Protein AF-A0A7G2JWM3-F1 (afdb_monomer)

Foldseek 3Di:
DAPPVVVVVDPDAAPPQDPNHGQPDPQAPPRHPPHDPPNGGACVVDPVRDDDDDDDDDDDDPDDADPVRNDDDDDDDDPQADDPNPPSVVPD

pLDDT: mean 92.85, std 6.04, range [63.59, 98.69]

Mean predicted aligned error: 5.72 Å

Structure (mmCIF, N/CA/C/O backbone):
data_AF-A0A7G2JWM3-F1
#
_entry.id   AF-A0A7G2JWM3-F1
#
loop_
_atom_site.group_PDB
_atom_site.id
_atom_site.type_symbol
_atom_site.label_atom_id
_atom_site.label_alt_id
_atom_site.label_comp_id
_atom_site.label_asym_id
_atom_site.label_entity_id
_atom_site.label_seq_id
_atom_site.pdbx_PDB_ins_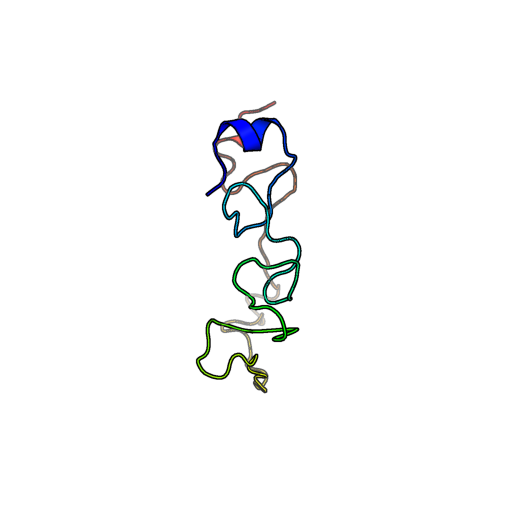code
_atom_site.Cartn_x
_atom_site.Cartn_y
_atom_site.Cartn_z
_atom_site.occupancy
_atom_site.B_iso_or_equiv
_atom_site.auth_seq_id
_atom_site.auth_comp_id
_atom_site.auth_asym_id
_atom_site.auth_atom_id
_atom_site.pdbx_PDB_model_num
ATOM 1 N N . MET A 1 1 ? -5.183 11.550 17.815 1.00 63.59 1 MET A N 1
ATOM 2 C CA . MET A 1 1 ? -3.825 11.001 17.585 1.00 63.59 1 MET A CA 1
ATOM 3 C C . MET A 1 1 ? -3.362 10.366 18.884 1.00 63.59 1 MET A C 1
ATOM 5 O O . MET A 1 1 ? -3.742 10.875 19.934 1.00 63.59 1 MET A O 1
ATOM 9 N N . ALA A 1 2 ? -2.636 9.247 18.835 1.00 78.25 2 ALA A N 1
ATOM 10 C CA . ALA A 1 2 ? -2.154 8.615 20.061 1.00 78.25 2 ALA A CA 1
ATOM 11 C C . ALA A 1 2 ? -1.081 9.501 20.729 1.00 78.25 2 ALA A C 1
ATOM 13 O O . ALA A 1 2 ? -0.300 10.128 20.008 1.00 78.25 2 ALA A O 1
ATOM 14 N N . PRO A 1 3 ? -1.017 9.569 22.071 1.00 84.19 3 PRO A N 1
ATOM 15 C CA . PRO A 1 3 ? 0.090 10.223 22.765 1.00 84.19 3 PRO A CA 1
ATOM 16 C C . PRO A 1 3 ? 1.436 9.580 22.404 1.00 84.19 3 PRO A C 1
ATOM 18 O O . PRO A 1 3 ? 1.506 8.362 22.245 1.00 84.19 3 PRO A O 1
ATOM 21 N N . PHE A 1 4 ? 2.507 10.377 22.328 1.00 82.12 4 PHE A N 1
ATOM 22 C CA . PHE A 1 4 ? 3.842 9.909 21.925 1.00 82.12 4 PHE A CA 1
ATOM 23 C C . PHE A 1 4 ? 4.327 8.693 22.738 1.00 82.12 4 PHE A C 1
ATOM 25 O O . PHE A 1 4 ? 4.717 7.674 22.174 1.00 82.12 4 PHE A O 1
ATOM 32 N N . GLU A 1 5 ? 4.169 8.751 24.062 1.00 84.94 5 GLU A N 1
ATOM 33 C CA . GLU A 1 5 ? 4.516 7.673 25.003 1.00 84.94 5 GLU A CA 1
ATOM 34 C C . GLU A 1 5 ? 3.844 6.328 24.695 1.00 84.94 5 GLU A C 1
ATOM 36 O O . GLU A 1 5 ? 4.365 5.258 25.015 1.00 84.94 5 GLU A O 1
ATOM 41 N N . MET A 1 6 ? 2.671 6.357 24.064 1.00 83.31 6 MET A N 1
ATOM 42 C CA . MET A 1 6 ? 1.933 5.148 23.720 1.00 83.31 6 MET A CA 1
ATOM 43 C C . MET A 1 6 ? 2.626 4.367 22.595 1.00 83.31 6 MET A C 1
ATOM 45 O O . MET A 1 6 ? 2.596 3.135 22.600 1.00 83.31 6 MET A O 1
ATOM 49 N N . TYR A 1 7 ? 3.313 5.056 21.678 1.00 79.38 7 TYR A N 1
ATOM 50 C CA . TYR A 1 7 ? 4.067 4.418 20.596 1.00 79.38 7 TYR A CA 1
ATOM 51 C C . TYR A 1 7 ? 5.297 3.654 21.098 1.00 79.38 7 TYR A C 1
ATOM 53 O O . TYR A 1 7 ? 5.710 2.698 20.452 1.00 79.38 7 TYR A O 1
ATOM 61 N N . HIS A 1 8 ? 5.843 4.004 22.266 1.00 84.56 8 HIS A N 1
ATOM 62 C CA . HIS A 1 8 ? 6.931 3.241 22.887 1.00 84.56 8 HIS A CA 1
ATOM 63 C C . HIS A 1 8 ? 6.463 1.926 23.529 1.00 84.56 8 HIS A C 1
ATOM 65 O O . HIS A 1 8 ? 7.270 1.021 23.736 1.00 84.56 8 HIS A O 1
ATOM 71 N N . LYS A 1 9 ? 5.167 1.803 23.847 1.00 86.94 9 LYS A N 1
ATOM 72 C CA . LYS A 1 9 ? 4.583 0.614 24.494 1.00 86.94 9 LYS A CA 1
ATOM 73 C C . LYS A 1 9 ? 3.909 -0.334 23.502 1.00 86.94 9 LYS A C 1
ATOM 75 O O . LYS A 1 9 ? 3.797 -1.526 23.776 1.00 86.94 9 LYS A O 1
ATOM 80 N N . ALA A 1 10 ? 3.449 0.187 22.367 1.00 84.69 10 ALA A N 1
ATOM 81 C CA . ALA A 1 10 ? 2.742 -0.569 21.342 1.00 84.69 10 ALA A CA 1
ATOM 82 C C . ALA A 1 10 ? 3.638 -0.848 20.126 1.00 84.69 10 ALA A C 1
ATOM 84 O O . ALA A 1 10 ? 4.424 -0.004 19.710 1.00 84.69 10 ALA A O 1
ATOM 85 N N . ARG A 1 11 ? 3.467 -2.007 19.480 1.00 84.50 11 ARG A N 1
ATOM 86 C CA . ARG A 1 11 ? 4.147 -2.347 18.211 1.00 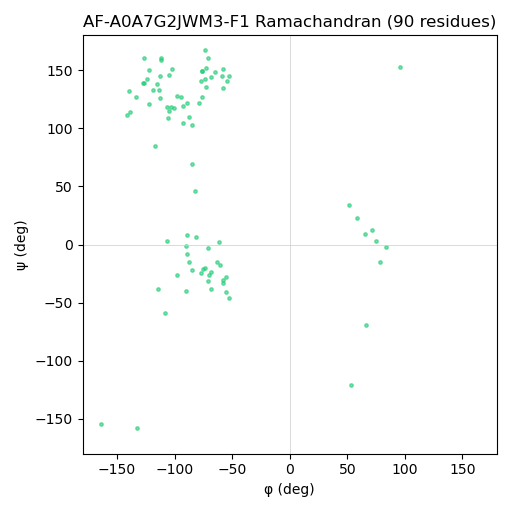84.50 11 ARG A CA 1
ATOM 87 C C . ARG A 1 11 ? 3.429 -1.746 16.994 1.00 84.50 11 ARG A C 1
ATOM 89 O O . ARG A 1 11 ? 3.193 -2.426 16.001 1.00 84.50 11 ARG A O 1
ATOM 96 N N . GLY A 1 12 ? 3.067 -0.470 17.099 1.00 85.19 12 GLY A N 1
ATOM 97 C CA . GLY A 1 12 ? 2.184 0.219 16.162 1.00 85.19 12 GLY A CA 1
ATOM 98 C C . GLY A 1 12 ? 0.727 0.231 16.625 1.00 85.19 12 GLY A C 1
ATOM 99 O O . GLY A 1 12 ? 0.285 -0.635 17.376 1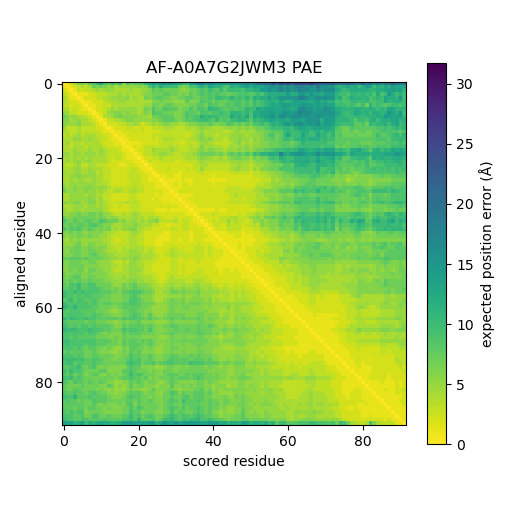.00 85.19 12 GLY A O 1
ATOM 100 N N . LEU A 1 13 ? -0.001 1.257 16.185 1.00 87.69 13 LEU A N 1
ATOM 101 C CA . LEU A 1 13 ? -1.425 1.452 16.454 1.00 87.69 13 LEU A CA 1
ATOM 102 C C . LEU A 1 13 ? -2.153 1.668 15.133 1.00 87.69 13 LEU A C 1
ATOM 104 O O . LEU A 1 13 ? -1.668 2.403 14.267 1.00 87.69 13 LEU A O 1
ATOM 108 N N . ARG A 1 14 ? -3.330 1.063 14.985 1.00 89.75 14 ARG A N 1
ATOM 109 C CA . ARG A 1 14 ? -4.172 1.224 13.797 1.00 89.75 14 ARG A CA 1
ATOM 110 C C . ARG A 1 14 ? -4.937 2.540 13.844 1.00 89.75 14 ARG A C 1
ATOM 112 O O . ARG A 1 14 ? -5.708 2.815 14.762 1.00 89.75 14 ARG A O 1
ATOM 119 N N . TRP A 1 15 ? -4.714 3.363 12.825 1.00 84.69 15 TRP A N 1
ATOM 120 C CA . TRP A 1 15 ? -5.410 4.632 12.647 1.00 84.69 15 TRP A CA 1
ATOM 121 C C . TRP A 1 15 ? -6.846 4.402 12.113 1.00 84.69 15 TRP A C 1
ATOM 123 O O . TRP A 1 15 ? -7.017 3.569 11.220 1.00 84.69 15 TRP A O 1
ATOM 133 N N . PRO A 1 16 ? -7.875 5.146 12.573 1.00 87.88 16 PRO A N 1
ATOM 134 C CA . PRO A 1 16 ? -7.822 6.207 13.573 1.00 87.88 16 PRO A CA 1
ATOM 135 C C . PRO A 1 16 ? -7.626 5.731 15.015 1.00 87.88 16 PRO A C 1
ATOM 137 O O . PRO A 1 16 ? -8.178 4.724 15.436 1.00 87.88 16 PRO A O 1
ATOM 140 N N . VAL A 1 17 ? -6.848 6.503 15.780 1.00 88.75 17 VAL A N 1
ATOM 141 C CA . VAL A 1 17 ? -6.706 6.357 17.233 1.00 88.75 17 VAL A CA 1
ATOM 142 C C . VAL A 1 17 ? -7.464 7.499 17.901 1.00 88.75 17 VAL A C 1
ATOM 144 O O . VAL A 1 17 ? -7.036 8.663 17.834 1.00 88.75 17 VAL A O 1
ATOM 147 N N . VAL A 1 18 ? -8.585 7.155 18.527 1.00 87.19 18 VAL A N 1
ATOM 148 C CA . VAL A 1 18 ? -9.517 8.076 19.191 1.00 87.19 18 VAL A CA 1
ATOM 149 C C . VAL A 1 18 ? -9.456 7.795 20.684 1.00 87.19 18 VAL A C 1
ATOM 151 O O . VAL A 1 18 ? -9.553 6.643 21.092 1.00 87.19 18 VAL A O 1
ATOM 154 N N . GLU A 1 19 ? -9.203 8.827 21.493 1.00 85.38 19 GLU A N 1
ATOM 155 C CA . GLU A 1 19 ? -9.062 8.690 22.956 1.00 85.38 19 GLU A CA 1
ATOM 156 C C . GLU A 1 19 ? -8.060 7.594 23.384 1.00 85.38 19 GLU A C 1
ATOM 158 O O . GLU A 1 19 ? -8.242 6.895 24.375 1.00 85.38 19 GLU A O 1
ATOM 163 N N . GLY A 1 20 ? -6.992 7.404 22.601 1.00 81.62 20 GLY A N 1
ATOM 164 C CA . GLY A 1 20 ? -5.979 6.376 22.864 1.00 81.62 20 GLY A CA 1
ATOM 165 C C . GLY A 1 20 ? -6.410 4.942 22.534 1.00 81.62 20 GLY A C 1
ATOM 166 O O . GLY A 1 20 ? -5.626 4.022 22.740 1.00 81.62 20 GLY A O 1
ATOM 167 N N . LYS A 1 21 ? -7.610 4.723 21.986 1.00 84.31 21 LYS A N 1
ATOM 168 C CA . LYS A 1 21 ? -8.058 3.418 21.482 1.00 84.31 21 LYS A CA 1
ATOM 169 C C . LYS A 1 21 ? -7.872 3.352 19.972 1.00 84.31 21 LYS A C 1
ATOM 171 O O . LYS A 1 21 ? -8.285 4.257 19.247 1.00 84.31 21 LYS A O 1
ATOM 176 N N . GLU A 1 22 ? -7.209 2.300 19.501 1.00 88.62 22 GLU A N 1
ATOM 177 C CA . GLU A 1 22 ? -7.034 2.062 18.070 1.00 88.62 22 GLU A CA 1
ATOM 178 C C . GLU A 1 22 ? -8.313 1.532 17.421 1.00 88.62 22 GLU A C 1
ATOM 180 O O . GLU A 1 22 ? -9.087 0.797 18.035 1.00 88.62 22 GLU A O 1
ATOM 185 N N . THR A 1 23 ? -8.505 1.869 16.149 1.00 91.19 23 THR A N 1
ATOM 186 C CA . THR A 1 23 ? -9.594 1.308 15.349 1.00 91.19 23 THR A CA 1
ATOM 187 C C . THR A 1 23 ? -9.140 -0.019 14.758 1.00 91.19 23 THR A C 1
ATOM 189 O O . THR A 1 23 ? -8.380 -0.057 13.790 1.00 91.19 23 THR A O 1
ATOM 192 N N . LEU A 1 24 ? -9.598 -1.124 15.348 1.00 90.56 24 LEU A N 1
ATOM 193 C CA . LEU A 1 24 ? -9.180 -2.470 14.941 1.00 90.56 24 LEU A CA 1
ATOM 194 C C . LEU A 1 24 ? -9.708 -2.839 13.549 1.00 90.56 24 LEU A C 1
ATOM 196 O O . LEU A 1 24 ? -8.998 -3.482 12.773 1.00 90.56 24 LEU A O 1
ATOM 200 N N . TRP A 1 25 ? -10.945 -2.418 13.263 1.00 92.19 25 TRP A N 1
ATOM 201 C CA . TRP A 1 25 ? -11.662 -2.628 12.010 1.00 92.19 25 TRP A CA 1
ATOM 202 C C . TRP A 1 25 ? -12.468 -1.372 11.672 1.00 92.19 25 TRP A C 1
ATOM 204 O O . TRP A 1 25 ? -13.436 -1.046 12.353 1.00 92.19 25 TRP A O 1
ATOM 214 N N . ARG A 1 26 ? -12.069 -0.660 10.611 1.00 93.31 26 ARG A N 1
ATOM 215 C CA . ARG A 1 26 ? -12.787 0.536 10.150 1.00 93.31 26 ARG A CA 1
ATOM 216 C C . ARG A 1 26 ? -14.190 0.218 9.639 1.00 93.31 26 ARG A C 1
ATOM 218 O O . ARG A 1 26 ? -14.407 -0.828 9.029 1.00 93.31 26 ARG A O 1
ATOM 225 N N . TYR A 1 27 ? -15.094 1.176 9.829 1.00 94.75 27 TYR A N 1
ATOM 226 C CA . TYR A 1 27 ? -16.486 1.155 9.372 1.00 94.75 27 TYR A CA 1
ATOM 227 C C . TYR A 1 27 ? -17.367 0.083 10.010 1.00 94.75 27 TYR A C 1
ATOM 229 O O . TYR A 1 27 ? -18.497 -0.076 9.564 1.00 94.75 27 TYR A O 1
ATOM 237 N N . ARG A 1 28 ? -16.905 -0.628 11.048 1.00 95.00 28 ARG A N 1
ATOM 238 C CA . ARG A 1 28 ? -17.687 -1.667 11.726 1.00 95.00 28 ARG A CA 1
ATOM 239 C C . ARG A 1 28 ? -18.031 -1.277 13.159 1.00 95.00 28 ARG A C 1
ATOM 241 O O . ARG A 1 28 ? -17.160 -0.858 13.921 1.00 95.00 28 ARG A O 1
ATOM 248 N N . GLU A 1 29 ? -19.294 -1.467 13.517 1.00 94.06 29 GLU A N 1
ATOM 249 C CA . GLU A 1 29 ? -19.810 -1.243 14.865 1.00 94.06 29 GLU A CA 1
ATOM 250 C C . GLU A 1 29 ? -19.006 -2.029 15.910 1.00 94.06 29 GLU A C 1
ATOM 252 O O . GLU A 1 29 ? -18.568 -3.157 15.664 1.00 94.06 29 GLU A O 1
ATOM 257 N N . GLY A 1 30 ? -18.765 -1.404 17.065 1.00 91.88 30 GLY A N 1
ATOM 258 C CA . 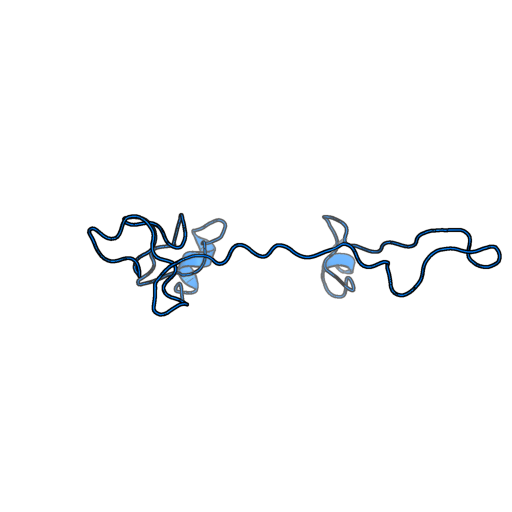GLY A 1 30 ? -17.967 -1.964 18.160 1.00 91.88 30 GLY A CA 1
ATOM 259 C C . GLY A 1 30 ? -16.447 -1.894 17.960 1.00 91.88 30 GLY A C 1
ATOM 260 O O . GLY A 1 30 ? -15.708 -2.035 18.934 1.00 91.88 30 GLY A O 1
ATOM 261 N N . TYR A 1 31 ? -15.967 -1.639 16.738 1.00 92.19 31 TYR A N 1
ATOM 262 C CA . TYR A 1 31 ? -14.535 -1.541 16.424 1.00 92.19 31 TYR A CA 1
ATOM 263 C C . TYR A 1 31 ? -14.103 -0.144 15.984 1.00 92.19 31 TYR A C 1
ATOM 265 O O . TYR A 1 31 ? -12.998 0.285 16.319 1.00 92.19 31 TYR A O 1
ATOM 273 N N . ASP A 1 32 ? -14.946 0.539 15.213 1.00 93.00 32 ASP A N 1
ATOM 274 C CA . ASP A 1 32 ? -14.732 1.911 14.769 1.00 93.00 32 ASP A CA 1
ATOM 275 C C . ASP A 1 32 ? -15.571 2.861 15.641 1.00 93.00 32 ASP A C 1
ATOM 277 O O . ASP A 1 32 ? -16.801 2.766 15.625 1.00 93.00 32 ASP A O 1
ATOM 281 N N . PRO A 1 33 ? -14.941 3.786 16.390 1.00 90.38 33 PRO A N 1
ATOM 282 C CA . PRO A 1 33 ? -15.641 4.706 17.290 1.00 90.38 33 PRO A CA 1
ATOM 283 C C . PRO A 1 33 ? -16.594 5.669 16.567 1.00 90.38 33 PRO A C 1
ATOM 285 O O . PRO A 1 33 ? -17.422 6.306 17.213 1.00 90.38 33 PRO A O 1
ATOM 288 N N . TYR A 1 34 ? -16.483 5.802 15.243 1.00 90.62 34 TYR A N 1
ATOM 289 C CA . TYR A 1 34 ? -17.355 6.663 14.444 1.00 90.62 34 TYR A CA 1
ATOM 290 C C . TYR A 1 34 ? -18.623 5.958 13.945 1.00 90.62 34 TYR A C 1
ATOM 292 O O . TYR A 1 34 ? -19.503 6.619 13.388 1.00 90.62 34 TYR A O 1
ATOM 300 N N . VAL A 1 35 ? -18.738 4.639 14.124 1.00 93.19 35 VAL A N 1
ATOM 301 C CA . VAL A 1 35 ? -19.936 3.879 13.746 1.00 93.19 35 VAL A CA 1
ATOM 302 C C . VAL A 1 35 ? -20.900 3.872 14.920 1.00 93.19 35 VAL A C 1
ATOM 304 O O . VAL A 1 35 ? -20.554 3.436 16.016 1.00 93.19 35 VAL A O 1
ATOM 307 N N . LYS A 1 36 ? -22.114 4.373 14.690 1.00 92.19 36 LYS A N 1
ATOM 308 C CA . LYS A 1 36 ? -23.143 4.419 15.729 1.00 92.19 36 LYS A CA 1
ATOM 309 C C . LYS A 1 36 ? -23.683 3.020 16.005 1.00 92.19 36 LYS A C 1
ATOM 311 O O . LYS A 1 36 ? -23.705 2.166 15.118 1.00 92.19 36 LYS A O 1
ATOM 316 N N . GLU A 1 37 ? -24.143 2.824 17.233 1.00 92.88 37 GLU A N 1
ATOM 317 C CA . GLU A 1 37 ? -24.811 1.593 17.642 1.00 92.88 37 GLU A CA 1
ATOM 318 C C . GLU A 1 37 ? -26.040 1.325 16.758 1.00 92.88 37 GLU A C 1
ATOM 320 O O . GLU A 1 37 ? -26.813 2.240 16.455 1.00 92.88 37 GLU A O 1
ATOM 325 N N . GLY A 1 38 ? -26.190 0.081 16.307 1.00 93.38 38 GLY A N 1
ATOM 326 C CA . GLY A 1 38 ? -27.263 -0.361 15.415 1.00 93.38 38 GLY A CA 1
ATOM 327 C C . GLY A 1 38 ? -27.023 -0.127 13.919 1.00 93.38 38 GLY A C 1
ATOM 328 O O . GLY A 1 38 ? -27.862 -0.528 13.113 1.00 93.38 38 GLY A O 1
ATOM 329 N N . GLU A 1 39 ? -25.907 0.488 13.514 1.00 93.06 39 GLU A N 1
ATOM 330 C CA . GLU A 1 39 ? -25.580 0.662 12.089 1.00 93.06 39 GLU A CA 1
ATOM 331 C C . GLU A 1 39 ? -24.871 -0.558 11.486 1.00 93.06 39 GLU A C 1
ATOM 333 O O . GLU A 1 39 ? -24.914 -0.740 10.268 1.00 93.06 39 GLU A O 1
ATOM 338 N N . GLY A 1 40 ? -24.239 -1.411 12.302 1.00 94.88 40 GLY A N 1
ATOM 339 C CA . GLY A 1 40 ? -23.506 -2.606 11.877 1.00 94.88 40 GLY A CA 1
ATOM 340 C C . GLY A 1 40 ? -22.247 -2.295 11.061 1.00 94.88 40 GLY A C 1
ATOM 341 O O . GLY A 1 40 ? -21.124 -2.506 11.528 1.00 94.88 40 GLY A O 1
ATOM 342 N N . VAL A 1 41 ? -22.426 -1.798 9.834 1.00 95.19 41 VAL A N 1
ATOM 343 C CA . VAL A 1 41 ? -21.369 -1.298 8.946 1.00 95.19 41 VAL A CA 1
ATOM 344 C C . VAL A 1 41 ? -21.787 0.045 8.347 1.00 95.19 41 VAL A C 1
ATOM 346 O O . VAL A 1 41 ? -22.840 0.142 7.722 1.00 95.19 41 VAL A O 1
ATOM 349 N N . ALA A 1 42 ? -20.938 1.067 8.478 1.00 96.56 42 ALA A N 1
ATOM 350 C CA . ALA A 1 42 ? -21.230 2.417 7.999 1.00 96.56 42 ALA A CA 1
ATOM 351 C C . ALA A 1 42 ? -20.019 3.088 7.337 1.00 96.56 42 ALA A C 1
ATOM 353 O O . ALA A 1 42 ? -19.047 3.456 8.000 1.00 96.56 42 ALA A O 1
ATOM 354 N N . PHE A 1 43 ? -20.107 3.335 6.029 1.00 96.25 43 PHE A N 1
ATOM 355 C CA . PHE A 1 43 ? -19.111 4.100 5.272 1.00 96.25 43 PHE A CA 1
ATOM 356 C C . PHE A 1 43 ? -19.396 5.605 5.371 1.00 96.25 43 PHE A C 1
ATOM 358 O O . PHE A 1 43 ? -19.781 6.247 4.399 1.00 96.25 43 PHE A O 1
ATOM 365 N N . TYR A 1 44 ? -19.197 6.179 6.559 1.00 94.19 44 TYR A N 1
ATOM 366 C CA . TYR A 1 44 ? -19.532 7.570 6.922 1.00 94.19 44 TYR A CA 1
ATOM 367 C C . TYR A 1 44 ? -18.818 8.678 6.118 1.00 94.19 44 TYR A C 1
ATOM 369 O O . TYR A 1 44 ? -19.021 9.857 6.395 1.00 94.19 44 TYR A O 1
ATOM 377 N N . GLY A 1 45 ? -17.985 8.329 5.132 1.00 93.44 45 GLY A N 1
ATOM 378 C CA . GLY A 1 45 ? -17.502 9.280 4.126 1.00 93.44 45 GLY A CA 1
ATOM 379 C C . GLY A 1 45 ? -18.572 9.668 3.09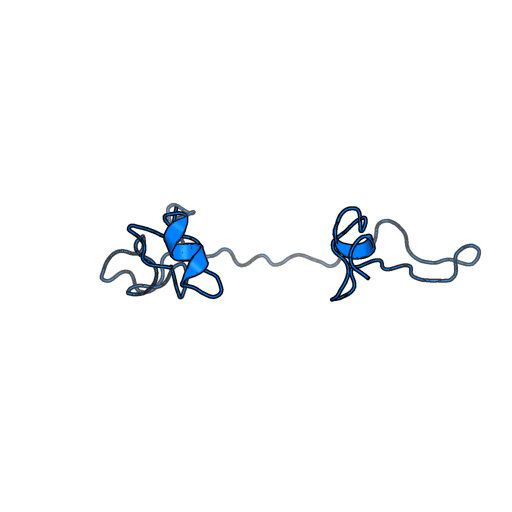7 1.00 93.44 45 GLY A C 1
ATOM 380 O O . GLY A 1 45 ? -18.445 10.714 2.467 1.00 93.44 45 GLY A O 1
ATOM 381 N N . TYR A 1 46 ? -19.627 8.858 2.953 1.00 95.38 46 TYR A N 1
ATOM 382 C CA . TYR A 1 46 ? -20.752 9.108 2.052 1.00 95.38 46 TYR A CA 1
ATOM 383 C C . TYR A 1 46 ? -22.048 9.375 2.833 1.00 95.38 46 TYR A C 1
ATOM 385 O O . TYR A 1 46 ? -22.272 8.742 3.869 1.00 95.38 46 TYR A O 1
ATOM 393 N N . PRO A 1 47 ? -22.938 10.264 2.342 1.00 94.81 47 PRO A N 1
ATOM 394 C CA . PRO A 1 47 ? -24.199 10.572 3.022 1.00 94.81 47 PRO A CA 1
ATOM 395 C C . PRO A 1 47 ? -25.109 9.356 3.249 1.00 94.81 47 PRO A C 1
ATOM 397 O O . PRO A 1 47 ? -25.801 9.287 4.261 1.00 94.81 47 PRO A O 1
ATOM 400 N N . ASP A 1 48 ? -25.096 8.388 2.330 1.00 95.62 48 ASP A N 1
ATOM 401 C CA . ASP A 1 48 ? -25.900 7.161 2.390 1.00 95.62 48 ASP A CA 1
ATOM 402 C C . ASP A 1 48 ? -25.196 6.002 3.117 1.00 95.62 48 ASP A C 1
ATOM 404 O O . ASP A 1 48 ? -25.777 4.927 3.272 1.00 95.62 48 ASP A O 1
ATOM 408 N N . LYS A 1 49 ? -23.959 6.231 3.580 1.00 96.44 49 LYS A N 1
ATOM 409 C CA . LYS A 1 49 ? -23.116 5.295 4.336 1.00 96.44 49 LYS A CA 1
ATOM 410 C C . LYS A 1 49 ? -22.810 3.981 3.620 1.00 96.44 49 LYS A C 1
ATOM 412 O O . LYS A 1 49 ? -22.469 2.998 4.284 1.00 96.44 49 LYS A O 1
ATOM 417 N N . LYS A 1 50 ? -22.884 3.944 2.289 1.00 95.94 50 LYS A N 1
ATOM 418 C CA . LYS A 1 50 ? -22.591 2.743 1.493 1.00 95.94 50 LYS A CA 1
ATOM 419 C C . LYS A 1 50 ? -21.211 2.814 0.852 1.00 95.94 50 LYS A C 1
ATOM 421 O O . LYS A 1 50 ? -20.689 3.883 0.554 1.00 95.94 50 LYS A O 1
ATOM 426 N N . ALA A 1 51 ? -20.614 1.644 0.640 1.00 95.75 51 ALA A N 1
ATOM 427 C CA . ALA A 1 51 ? -19.453 1.529 -0.227 1.00 95.75 51 ALA A CA 1
ATOM 428 C C . ALA A 1 51 ? -19.897 1.599 -1.688 1.00 95.75 51 ALA A C 1
ATOM 430 O O . ALA A 1 51 ? -20.979 1.135 -2.047 1.00 95.75 51 ALA A O 1
ATOM 431 N N . ILE A 1 52 ? -19.023 2.135 -2.532 1.00 96.19 52 ILE A N 1
ATOM 432 C CA . ILE A 1 52 ? -19.235 2.183 -3.973 1.00 96.19 52 ILE A CA 1
ATOM 433 C C . ILE A 1 52 ? -18.550 0.970 -4.598 1.00 96.19 52 ILE A C 1
ATOM 435 O O . ILE A 1 52 ? -17.358 0.748 -4.387 1.00 96.19 52 ILE A O 1
ATOM 439 N N . ILE A 1 53 ? -19.299 0.200 -5.385 1.00 97.50 53 ILE A N 1
ATOM 440 C CA . ILE A 1 53 ? -18.742 -0.827 -6.266 1.00 97.50 53 ILE A CA 1
ATOM 441 C C . ILE A 1 53 ? -18.529 -0.177 -7.634 1.00 97.50 53 ILE A C 1
ATOM 443 O O . ILE A 1 53 ? -19.484 0.299 -8.245 1.00 97.50 53 ILE A O 1
ATOM 447 N N . LEU A 1 54 ? -17.280 -0.141 -8.100 1.00 97.00 54 LEU A N 1
ATOM 448 C CA . LEU A 1 54 ? -16.909 0.435 -9.393 1.00 97.00 54 LEU A CA 1
ATOM 449 C C . LEU A 1 54 ? -16.575 -0.685 -10.381 1.00 97.00 54 LEU A C 1
ATOM 451 O O . LEU A 1 54 ? -15.628 -1.438 -10.169 1.00 97.00 54 LEU A O 1
ATOM 455 N N . ALA A 1 55 ? -17.342 -0.775 -11.466 1.00 98.00 55 ALA A N 1
ATOM 456 C CA . ALA A 1 55 ? -17.014 -1.619 -12.608 1.00 98.00 55 ALA A CA 1
ATOM 457 C C . ALA A 1 55 ? -16.240 -0.778 -13.630 1.00 98.00 55 ALA A C 1
ATOM 459 O O . 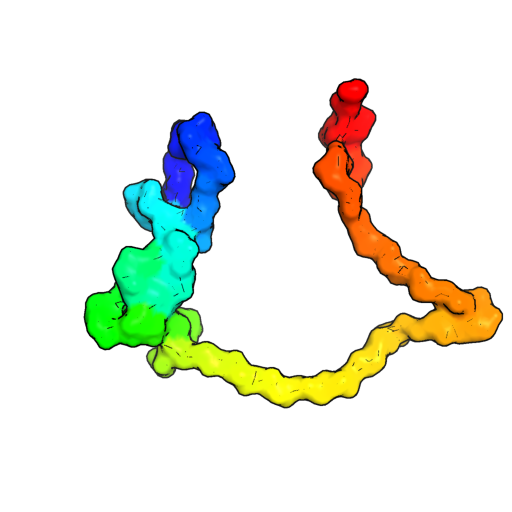ALA A 1 55 ? -16.823 0.066 -14.307 1.00 98.00 55 ALA A O 1
ATOM 460 N N . VAL A 1 56 ? -14.925 -0.984 -13.703 1.00 97.62 56 VAL A N 1
ATOM 461 C CA . VAL A 1 56 ? -14.017 -0.249 -14.597 1.00 97.62 56 VAL A CA 1
ATOM 462 C C . VAL A 1 56 ? -13.402 -1.200 -15.630 1.00 97.62 56 VAL A C 1
ATOM 464 O O . VAL A 1 56 ? -13.065 -2.332 -15.269 1.00 97.62 56 VAL A O 1
ATOM 467 N N . PRO A 1 57 ? -13.291 -0.796 -16.911 1.00 97.81 57 PRO 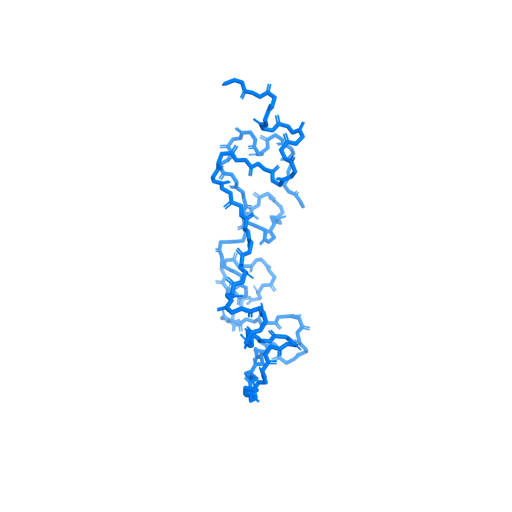A N 1
ATOM 468 C CA . PRO A 1 57 ? -12.668 -1.620 -17.941 1.00 97.81 57 PRO A CA 1
ATOM 469 C C . PRO A 1 57 ? -11.143 -1.668 -17.778 1.00 97.81 57 PRO A C 1
ATOM 471 O O . PRO A 1 57 ? -10.549 -0.887 -17.037 1.00 97.81 57 PRO A O 1
ATOM 474 N N . TYR A 1 58 ? -10.507 -2.587 -18.504 1.00 97.75 58 TYR A N 1
ATOM 475 C CA . TYR A 1 58 ? -9.057 -2.584 -18.673 1.00 97.75 58 TYR A CA 1
ATOM 476 C C . TYR A 1 58 ? -8.626 -1.446 -19.607 1.00 97.75 58 TYR A C 1
ATOM 478 O O . TYR A 1 58 ? -9.195 -1.282 -20.685 1.00 97.75 58 TYR A O 1
ATOM 486 N N . GLU A 1 59 ? -7.568 -0.738 -19.221 1.00 98.12 59 GLU A N 1
ATOM 487 C CA . GLU A 1 59 ? -6.825 0.198 -20.062 1.00 98.12 59 GLU A CA 1
ATOM 488 C C . GLU A 1 59 ? -5.337 -0.193 -20.025 1.00 98.12 59 GLU A C 1
ATOM 490 O O . GLU A 1 59 ? -4.838 -0.587 -18.963 1.00 98.12 59 GLU A O 1
ATOM 495 N N . PRO A 1 60 ? -4.618 -0.148 -21.161 1.00 97.75 60 PRO A N 1
ATOM 496 C CA . PRO A 1 60 ? -3.223 -0.563 -21.206 1.00 97.75 60 PRO A CA 1
ATOM 497 C C . PRO A 1 60 ? -2.293 0.420 -20.475 1.00 97.75 60 PRO A C 1
ATOM 499 O O . PRO A 1 60 ? -2.649 1.583 -20.273 1.00 97.75 60 PRO A O 1
ATOM 502 N N . PRO A 1 61 ? -1.074 -0.017 -20.101 1.00 97.69 61 PRO A N 1
ATOM 503 C CA . PRO A 1 61 ? -0.043 0.880 -19.589 1.00 97.69 61 PRO A CA 1
ATOM 504 C C . PRO A 1 61 ? 0.293 1.984 -20.594 1.00 97.69 61 PRO A C 1
ATOM 506 O O . PRO A 1 61 ? 0.227 1.768 -21.803 1.00 97.69 61 PRO A O 1
ATOM 509 N N . ALA A 1 62 ? 0.722 3.144 -20.090 1.00 98.25 62 ALA A N 1
ATOM 510 C CA . ALA A 1 62 ? 1.137 4.266 -20.934 1.00 98.25 62 ALA A CA 1
ATOM 511 C C . ALA A 1 62 ? 2.290 3.902 -21.891 1.00 98.25 62 ALA A C 1
ATOM 513 O O . ALA A 1 62 ? 2.362 4.439 -22.991 1.00 98.25 62 ALA A O 1
ATOM 514 N N . GLU A 1 63 ? 3.156 2.972 -21.481 1.00 98.44 63 GLU A N 1
ATOM 515 C CA . GLU A 1 63 ? 4.256 2.432 -22.276 1.00 98.44 63 GLU A CA 1
ATOM 516 C C . GLU A 1 63 ? 4.354 0.922 -22.025 1.00 98.44 63 GLU A C 1
ATOM 518 O O . GLU A 1 63 ? 4.298 0.469 -20.879 1.00 98.44 63 GLU A O 1
ATOM 523 N N . SER A 1 64 ? 4.446 0.140 -23.098 1.00 98.25 64 SER A N 1
ATOM 524 C CA . SER A 1 64 ? 4.663 -1.310 -23.057 1.00 98.25 64 SER A CA 1
ATOM 525 C C . SER A 1 64 ? 5.931 -1.644 -23.845 1.00 98.25 64 SER A C 1
ATOM 527 O O . SER A 1 64 ? 6.213 -0.932 -24.808 1.00 98.25 64 SER A O 1
ATOM 529 N N . PRO A 1 65 ? 6.664 -2.714 -23.489 1.00 98.50 65 PRO A N 1
ATOM 530 C CA . PRO A 1 65 ? 7.856 -3.134 -24.209 1.00 98.50 65 PRO A CA 1
ATOM 531 C C . PRO A 1 65 ? 7.622 -3.311 -25.707 1.00 98.50 65 PRO A C 1
ATOM 533 O O . PRO A 1 65 ? 6.565 -3.785 -26.139 1.00 98.50 65 PRO A O 1
ATOM 536 N N . ASP A 1 66 ? 8.642 -2.979 -26.486 1.00 98.38 66 ASP A N 1
ATOM 537 C CA . ASP A 1 66 ? 8.665 -3.119 -27.935 1.00 98.38 66 ASP A CA 1
ATOM 538 C C . ASP A 1 66 ? 9.967 -3.793 -28.408 1.00 98.38 66 ASP A C 1
ATOM 540 O O . ASP A 1 66 ? 10.581 -4.568 -27.677 1.00 98.38 66 ASP A O 1
ATOM 544 N N . LYS A 1 67 ? 10.355 -3.589 -29.672 1.00 98.44 67 LYS A N 1
ATOM 545 C CA . LYS A 1 67 ? 11.563 -4.211 -30.237 1.00 98.44 67 LYS A CA 1
ATOM 546 C C . LYS A 1 67 ? 12.860 -3.527 -29.803 1.00 98.44 67 LYS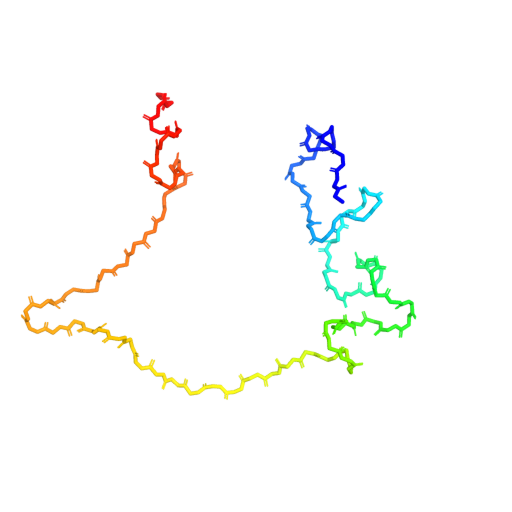 A C 1
ATOM 548 O O . LYS A 1 67 ? 13.908 -4.157 -29.902 1.00 98.44 67 LYS A O 1
ATOM 553 N N . GLU A 1 68 ? 12.802 -2.252 -29.429 1.00 98.69 68 GLU A N 1
ATOM 554 C CA . GLU A 1 68 ? 13.954 -1.476 -28.964 1.00 98.69 68 GLU A CA 1
ATOM 555 C C . GLU A 1 68 ? 14.102 -1.591 -27.441 1.00 98.69 68 GLU A C 1
ATOM 557 O O . GLU A 1 68 ? 15.214 -1.780 -26.947 1.00 98.69 68 GLU A O 1
ATOM 562 N N . TYR A 1 69 ? 12.982 -1.567 -26.711 1.00 98.25 69 TYR A N 1
ATOM 563 C CA . TYR A 1 69 ? 12.916 -1.734 -25.259 1.00 98.25 69 TYR A CA 1
ATOM 564 C C . TYR A 1 69 ? 12.117 -2.996 -24.912 1.00 98.25 69 TYR A C 1
ATOM 566 O O . TYR A 1 69 ? 10.920 -2.936 -24.651 1.00 98.25 69 TYR A O 1
ATOM 574 N N . ASP A 1 70 ? 12.774 -4.157 -24.909 1.00 98.19 70 ASP A N 1
ATOM 575 C CA . ASP A 1 70 ? 12.133 -5.483 -24.876 1.00 98.19 70 ASP A CA 1
ATOM 576 C C . ASP A 1 70 ? 11.852 -6.046 -23.468 1.00 98.19 70 ASP A C 1
ATOM 578 O O . ASP A 1 70 ? 11.421 -7.194 -23.320 1.00 98.19 70 ASP A O 1
ATOM 582 N N . LEU A 1 71 ? 12.048 -5.243 -22.418 1.00 98.44 71 LEU A N 1
ATOM 583 C CA . LEU A 1 71 ? 11.877 -5.653 -21.024 1.00 98.44 71 LEU A CA 1
ATOM 584 C C . LEU A 1 71 ? 10.885 -4.769 -20.271 1.00 98.44 71 LEU A C 1
ATOM 586 O O . LEU A 1 71 ? 10.893 -3.546 -20.371 1.00 98.44 71 LEU A O 1
ATOM 590 N N . TRP A 1 72 ? 10.096 -5.401 -19.402 1.00 98.50 72 TRP A N 1
ATOM 591 C CA . TRP A 1 72 ? 9.356 -4.696 -18.361 1.00 98.50 72 TRP A CA 1
ATOM 592 C C . TRP A 1 72 ? 10.295 -4.286 -17.224 1.00 98.50 72 TRP A C 1
ATOM 594 O O . TRP A 1 72 ? 10.951 -5.136 -16.618 1.00 98.50 72 TRP A O 1
ATOM 604 N N . LEU A 1 73 ? 10.292 -3.002 -16.866 1.00 98.25 73 LEU A N 1
ATOM 605 C CA . LEU A 1 73 ? 10.944 -2.504 -15.657 1.00 98.25 73 LEU A CA 1
ATOM 606 C C . LEU A 1 73 ? 9.901 -2.217 -14.573 1.00 98.25 73 LEU A C 1
ATOM 608 O O . LEU A 1 73 ? 9.064 -1.330 -14.715 1.00 98.25 73 LEU A O 1
ATOM 612 N N . SER A 1 74 ? 10.002 -2.925 -13.449 1.00 98.06 74 SER A N 1
ATOM 613 C CA . SER A 1 74 ? 9.274 -2.602 -12.221 1.00 98.06 74 SER A CA 1
ATOM 614 C C . SER A 1 74 ? 10.271 -2.304 -11.112 1.00 98.06 74 SER A C 1
ATOM 616 O O . SER A 1 74 ? 11.227 -3.049 -10.903 1.00 98.06 74 SER A O 1
ATOM 618 N N . THR A 1 75 ? 10.051 -1.216 -10.382 1.00 98.06 75 THR A N 1
ATOM 619 C CA . THR A 1 75 ? 10.920 -0.795 -9.277 1.00 98.06 75 THR A CA 1
ATOM 620 C C . THR A 1 75 ? 10.194 -0.931 -7.942 1.00 98.06 75 THR A C 1
ATOM 622 O O . THR A 1 75 ? 8.969 -1.039 -7.883 1.00 98.06 75 THR A O 1
ATOM 625 N N . GLY A 1 76 ? 10.950 -0.976 -6.847 1.00 97.25 76 GLY A N 1
ATOM 626 C CA . GLY A 1 76 ? 10.389 -1.234 -5.528 1.00 97.25 76 GLY A CA 1
ATOM 627 C C . GLY A 1 76 ? 11.333 -0.866 -4.393 1.00 97.25 76 GLY A C 1
ATOM 628 O O . GLY A 1 76 ? 12.185 0.011 -4.516 1.00 97.25 76 GLY A O 1
ATOM 629 N N . ARG A 1 77 ? 11.140 -1.532 -3.258 1.00 97.81 77 ARG A N 1
ATOM 630 C CA . ARG A 1 77 ? 11.952 -1.397 -2.042 1.00 97.81 77 ARG A CA 1
ATOM 631 C C . ARG A 1 77 ? 12.434 -2.784 -1.627 1.00 97.81 77 ARG A C 1
ATOM 633 O O . ARG A 1 77 ? 11.829 -3.780 -2.014 1.00 97.81 77 ARG A O 1
ATOM 640 N N . VAL A 1 78 ? 13.477 -2.826 -0.808 1.00 96.06 78 VAL A N 1
ATOM 641 C CA . VAL A 1 78 ? 13.911 -4.040 -0.101 1.00 96.06 78 VAL A CA 1
ATOM 642 C C . VAL A 1 78 ? 13.670 -3.863 1.393 1.00 96.06 78 VAL A C 1
ATOM 644 O O . VAL A 1 78 ? 13.521 -2.732 1.861 1.00 96.06 78 VAL A O 1
ATOM 647 N N . LEU A 1 79 ? 13.591 -4.969 2.129 1.00 93.62 79 LEU A N 1
ATOM 648 C CA . LEU A 1 79 ? 13.203 -4.978 3.540 1.00 93.62 79 LEU A CA 1
ATOM 649 C C . LEU A 1 79 ? 14.090 -4.061 4.399 1.00 93.62 79 LEU A C 1
ATOM 651 O O . LEU A 1 79 ? 13.600 -3.341 5.265 1.00 93.62 79 LEU A O 1
ATOM 655 N N . GLU A 1 80 ? 15.390 -4.070 4.134 1.00 96.69 80 GLU A N 1
ATOM 656 C CA . GLU A 1 80 ? 16.436 -3.463 4.956 1.00 96.69 80 GLU A CA 1
ATOM 657 C C . GLU A 1 80 ? 16.680 -1.990 4.619 1.00 96.69 80 GLU A C 1
ATOM 659 O O . GLU A 1 80 ? 17.358 -1.274 5.364 1.00 96.69 80 GLU A O 1
ATOM 664 N N . HIS A 1 81 ? 16.182 -1.517 3.473 1.00 96.88 81 HIS A N 1
ATOM 665 C CA . HIS A 1 81 ? 16.498 -0.185 2.980 1.00 96.88 81 HIS A CA 1
ATOM 666 C C . HIS A 1 81 ? 15.268 0.678 2.766 1.00 96.88 81 HIS A C 1
ATOM 668 O O . HIS A 1 81 ? 14.383 0.406 1.955 1.00 96.88 81 HIS A O 1
ATOM 674 N N . TRP A 1 82 ? 15.268 1.801 3.478 1.00 96.81 82 TRP A N 1
ATOM 675 C CA . TRP A 1 82 ? 14.211 2.781 3.385 1.00 96.81 82 TRP A CA 1
ATOM 676 C C . TRP A 1 82 ? 14.490 3.771 2.259 1.00 96.81 82 TRP A C 1
ATOM 678 O O . TRP A 1 82 ? 15.356 4.642 2.373 1.00 96.81 82 TRP A O 1
ATOM 688 N N . HIS A 1 83 ? 13.699 3.670 1.193 1.00 97.00 83 HIS A N 1
ATOM 689 C CA . HIS A 1 83 ? 13.655 4.641 0.097 1.00 97.00 83 HIS A CA 1
ATOM 690 C C . HIS A 1 83 ? 15.054 4.907 -0.488 1.00 97.00 83 HIS A C 1
ATOM 692 O O . HIS A 1 83 ? 15.726 3.984 -0.934 1.00 97.00 83 HIS A O 1
ATOM 698 N N . THR A 1 84 ? 15.515 6.160 -0.467 1.00 97.12 84 THR A N 1
ATOM 699 C CA . THR A 1 84 ? 16.817 6.590 -0.996 1.00 97.12 84 THR A CA 1
ATOM 700 C C . THR A 1 84 ? 18.003 6.112 -0.154 1.00 97.12 84 THR A C 1
ATOM 702 O O . THR A 1 84 ? 19.155 6.369 -0.501 1.00 97.12 84 THR A O 1
ATOM 705 N N . GLY A 1 85 ? 17.750 5.430 0.967 1.00 96.69 85 GLY A N 1
ATOM 706 C CA . GLY A 1 85 ? 18.779 4.878 1.839 1.00 96.69 85 GLY A CA 1
ATOM 707 C C . GLY A 1 85 ? 19.560 5.930 2.625 1.00 96.69 85 GLY A C 1
ATOM 708 O O . GLY A 1 85 ? 20.564 5.587 3.239 1.00 96.69 85 GLY A O 1
ATOM 709 N N . THR A 1 86 ? 19.113 7.191 2.660 1.00 96.75 86 THR A N 1
ATOM 710 C CA . THR A 1 86 ? 19.796 8.284 3.383 1.00 96.75 86 THR A CA 1
ATOM 711 C C . THR A 1 86 ? 19.920 8.034 4.887 1.00 96.75 86 THR A C 1
ATOM 713 O O . THR A 1 86 ? 20.746 8.663 5.540 1.00 96.75 86 THR A O 1
ATOM 716 N N . MET A 1 87 ? 19.142 7.107 5.444 1.00 96.69 87 MET A N 1
ATOM 717 C CA . MET A 1 87 ? 19.278 6.649 6.829 1.00 96.69 87 MET A CA 1
ATOM 718 C C . MET A 1 87 ? 19.837 5.226 6.887 1.00 96.69 87 MET A C 1
ATOM 720 O O . MET A 1 87 ? 20.909 5.003 7.435 1.00 96.69 87 MET A O 1
ATOM 724 N N . THR A 1 88 ? 19.147 4.263 6.275 1.00 97.00 88 THR A N 1
ATOM 725 C CA . THR A 1 88 ? 19.442 2.832 6.446 1.00 97.00 88 THR A CA 1
ATOM 726 C C . THR A 1 88 ? 20.753 2.378 5.807 1.00 97.00 88 THR A C 1
ATOM 728 O O . THR A 1 88 ? 21.349 1.435 6.301 1.00 97.00 88 THR A O 1
ATOM 731 N N . ARG A 1 89 ? 21.263 3.051 4.762 1.00 94.94 89 ARG A N 1
ATOM 732 C CA . ARG A 1 89 ? 22.595 2.743 4.191 1.00 94.94 89 ARG A CA 1
ATOM 733 C C . ARG A 1 89 ? 23.751 3.383 4.973 1.00 94.94 89 ARG A C 1
ATOM 735 O O . ARG A 1 89 ? 24.888 3.349 4.517 1.00 94.94 89 ARG A O 1
ATOM 742 N N . ARG A 1 90 ? 23.462 4.008 6.120 1.00 95.56 90 ARG A N 1
ATOM 743 C CA . ARG A 1 90 ? 24.454 4.532 7.074 1.00 95.56 90 ARG A CA 1
ATOM 744 C C . ARG A 1 90 ? 24.555 3.671 8.339 1.00 95.56 90 ARG A C 1
ATOM 746 O O . ARG A 1 90 ? 25.297 4.034 9.245 1.00 95.56 90 ARG A O 1
ATOM 753 N N . VAL A 1 91 ? 23.810 2.566 8.401 1.00 90.00 91 VAL A N 1
ATOM 754 C CA . VAL A 1 91 ? 23.869 1.573 9.479 1.00 90.00 91 VAL A CA 1
ATOM 755 C C . VAL A 1 91 ? 24.619 0.349 8.928 1.00 90.00 91 VAL A C 1
ATOM 757 O O . VAL A 1 91 ? 24.129 -0.212 7.948 1.00 90.00 91 VAL A O 1
ATOM 760 N N . PRO A 1 92 ? 25.813 0.008 9.463 1.00 87.00 92 PRO A N 1
ATOM 761 C CA . PRO A 1 92 ? 26.593 -1.161 9.044 1.00 87.00 92 PRO A CA 1
ATOM 762 C C . PRO A 1 92 ? 25.898 -2.503 9.281 1.00 87.00 92 PRO A C 1
ATOM 764 O O . PRO A 1 92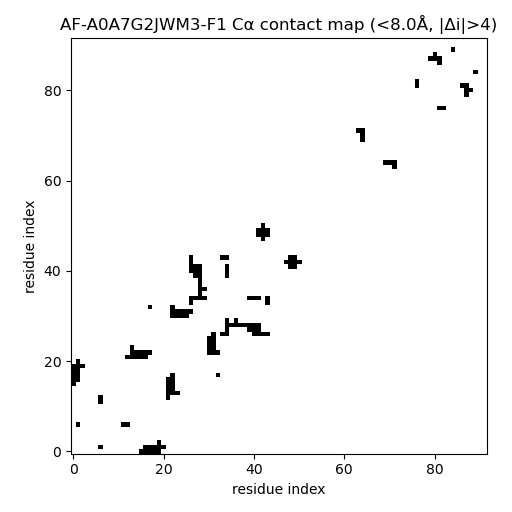 ? 25.090 -2.589 10.235 1.00 87.00 92 PRO A O 1
#

Nearest PDB structures (foldseek):
  2nya-assembly2_F  TM=7.855E-01  e=8.248E-10  Escherichia coli K-12
  3ml1-assembly1_A  TM=7.896E-01  e=3.465E-09  Cupriavidus necator H16
  1ogy-assembly4_G  TM=7.967E-01  e=2.777E-08  Cereibacter sphaeroides

Organism: NCBI:txid456482

Sequence (92 aa):
MAPFEMYHKARGLRWPVVEGKETLWRYREGYDPYVKEGEGVAFYGYPDKKAIILAVPYEPPAESPDKEYDLWLSTGRVLEHWHTGTMTRRVP

Radius of gyration: 21.65 Å; Cα contacts (8 Å, |Δi|>4): 81; chains: 1; bounding box: 54×17×55 Å

Solvent-accessible surface area (backbone atoms only — not comparable to full-atom values): 6300 Å² total; per-residue (Å²): 107,62,60,73,74,54,59,79,77,39,98,69,78,45,78,63,28,56,97,70,43,54,23,84,40,79,40,24,44,95,34,15,95,87,32,55,90,93,54,58,58,36,37,76,92,37,98,86,27,56,83,85,87,81,92,75,82,91,76,80,71,99,73,74,65,49,95,89,48,74,63,88,86,83,86,86,79,56,97,80,40,57,84,91,25,86,61,44,74,73,57,133

Secondary structure (DSSP, 8-state):
---HHHHHHSS--PSPEETTEE-SSTTBTTTSTTSPTT-SB--TTSTT-PPPP--------SS---SSS-S------BTTB-TT-TTGGG--